Protein AF-A0A2L2Z8V3-F1 (afdb_monomer_lite)

InterPro domains:
  IPR001506 Peptidase M12A [PF01400] (1-67)
  IPR001506 Peptidase M12A [PR00480] (12-29)
  IPR001506 Peptidase M12A [PR00480] (50-65)
  IPR001506 Peptidase M12A [PS51864] (1-69)
  IPR024079 Metallopeptidase, catalytic domain superfamily [G3DSA:3.40.390.10] (1-69)

Radius of gyration: 12.25 Å; chains: 1; bounding box: 33×23×30 Å

Sequence (69 aa):
HELGHAIGLFHEQNRSDRDQYLTIYWQNIQSGMETQFAFLKPHLNLLLTSFVHVSIILYVNYAFSIDRT

Organism: Parasteatoda tepidariorum (NCBI:txid114398)

pLDDT: mean 94.7, std 5.61, range [60.66, 98.06]

Secondary structure (DSSP, 8-state):
-HHHHHTTPPPGGGSTTGGGT----GGGBPTT-GGGGPPPPTTT----S---TT-TTSPPTTTTBS---

Structure (mmCIF, N/CA/C/O backbone):
data_AF-A0A2L2Z8V3-F1
#
_entry.id   AF-A0A2L2Z8V3-F1
#
loop_
_atom_site.group_PDB
_atom_site.id
_atom_site.type_symbol
_atom_site.label_atom_id
_atom_site.label_alt_id
_atom_site.label_comp_id
_atom_site.label_asym_id
_atom_site.label_entity_id
_atom_site.label_seq_id
_atom_site.pdbx_PDB_ins_code
_atom_site.Cartn_x
_atom_site.Cartn_y
_atom_site.Cartn_z
_atom_site.occupancy
_atom_site.B_iso_or_equiv
_atom_site.auth_seq_id
_atom_site.auth_comp_id
_atom_site.auth_asym_id
_atom_site.auth_atom_id
_atom_site.pdbx_PDB_model_num
ATOM 1 N N . HIS A 1 1 ? 0.632 -15.432 -3.902 1.00 93.69 1 HIS A N 1
ATOM 2 C CA . HIS A 1 1 ? 0.834 -14.348 -2.928 1.00 93.69 1 HIS A CA 1
ATOM 3 C C . HIS A 1 1 ? 2.216 -14.466 -2.294 1.00 93.69 1 HIS A C 1
ATOM 5 O O . HIS A 1 1 ? 3.124 -13.802 -2.770 1.00 93.69 1 HIS A O 1
ATOM 11 N N . GLU A 1 2 ? 2.437 -15.422 -1.384 1.00 97.50 2 GLU A N 1
ATOM 12 C CA . GLU A 1 2 ? 3.717 -15.548 -0.654 1.00 97.50 2 GLU A CA 1
ATOM 13 C C . GLU A 1 2 ? 4.948 -15.810 -1.527 1.00 97.50 2 GLU A C 1
ATOM 15 O O . GLU A 1 2 ? 5.979 -15.172 -1.342 1.00 97.50 2 GLU A O 1
ATOM 20 N N . LEU A 1 3 ? 4.848 -16.684 -2.538 1.00 97.25 3 LEU A N 1
ATOM 21 C CA . LEU A 1 3 ? 5.950 -16.866 -3.491 1.00 97.25 3 LEU A CA 1
ATOM 22 C C . LEU A 1 3 ? 6.265 -15.564 -4.247 1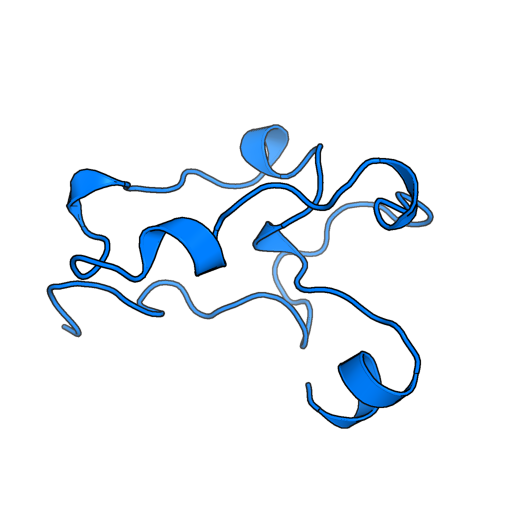.00 97.25 3 LEU A C 1
ATOM 24 O O . LEU A 1 3 ? 7.423 -15.294 -4.534 1.00 97.25 3 LEU A O 1
ATOM 28 N N . GLY A 1 4 ? 5.247 -14.744 -4.527 1.00 95.00 4 GLY A N 1
ATOM 29 C CA . GLY A 1 4 ? 5.416 -13.423 -5.130 1.00 95.00 4 GLY A CA 1
ATOM 30 C C . GLY A 1 4 ? 6.234 -12.496 -4.233 1.00 95.00 4 GLY A C 1
ATOM 31 O O . GLY A 1 4 ? 7.194 -11.892 -4.699 1.00 95.00 4 GLY A O 1
ATOM 32 N N . HIS A 1 5 ? 5.920 -12.449 -2.937 1.00 96.31 5 HIS A N 1
ATOM 33 C CA . HIS A 1 5 ? 6.730 -11.716 -1.962 1.00 96.31 5 HIS A CA 1
ATOM 34 C C . HIS A 1 5 ? 8.164 -12.247 -1.879 1.00 96.31 5 HIS A C 1
ATOM 36 O O . HIS A 1 5 ? 9.103 -11.454 -1.873 1.00 96.31 5 HIS A O 1
ATOM 42 N N . ALA A 1 6 ? 8.352 -13.571 -1.899 1.00 97.12 6 ALA A N 1
ATOM 43 C CA . ALA A 1 6 ? 9.679 -14.186 -1.859 1.00 97.12 6 A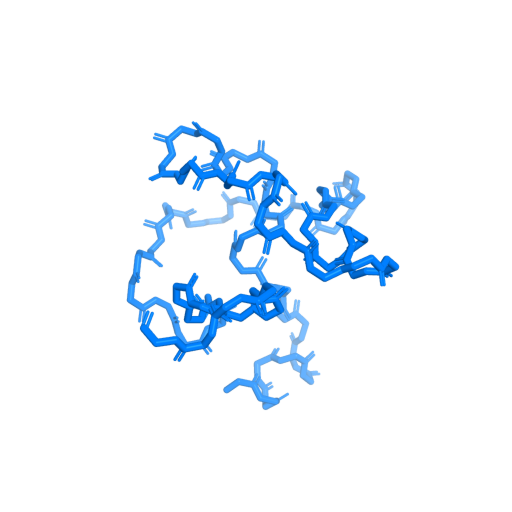LA A CA 1
ATOM 44 C C . ALA A 1 6 ? 10.565 -13.793 -3.057 1.00 97.12 6 ALA A C 1
ATOM 46 O O . ALA A 1 6 ? 11.781 -13.694 -2.907 1.00 97.12 6 ALA A O 1
ATOM 47 N N . ILE A 1 7 ? 9.969 -13.534 -4.227 1.00 94.50 7 ILE A N 1
ATOM 48 C CA . ILE A 1 7 ? 10.686 -13.070 -5.428 1.00 94.50 7 ILE A CA 1
ATOM 49 C C . ILE A 1 7 ? 10.717 -11.538 -5.574 1.00 94.50 7 ILE A C 1
ATOM 51 O O . ILE A 1 7 ? 11.184 -11.037 -6.594 1.00 94.50 7 ILE A O 1
ATOM 55 N N . GLY A 1 8 ? 10.247 -10.790 -4.570 1.00 92.12 8 GLY A N 1
ATOM 56 C CA . GLY A 1 8 ? 10.360 -9.329 -4.518 1.00 92.12 8 GLY A CA 1
ATOM 57 C C . GLY A 1 8 ? 9.148 -8.545 -5.026 1.00 92.12 8 GLY A C 1
ATOM 58 O O . GLY A 1 8 ? 9.267 -7.344 -5.261 1.00 92.12 8 GLY A O 1
ATOM 59 N N . LEU A 1 9 ? 7.983 -9.181 -5.190 1.00 93.62 9 LEU A N 1
ATOM 60 C CA . LEU A 1 9 ? 6.744 -8.454 -5.464 1.00 93.62 9 LEU A CA 1
ATOM 61 C C . LEU A 1 9 ? 6.200 -7.827 -4.181 1.00 93.62 9 LEU A C 1
ATOM 63 O O . LEU A 1 9 ? 6.065 -8.487 -3.149 1.00 93.62 9 LEU A O 1
ATOM 67 N N . PHE A 1 10 ? 5.821 -6.561 -4.279 1.00 95.38 10 PHE A N 1
ATOM 68 C CA . PHE A 1 10 ? 5.080 -5.858 -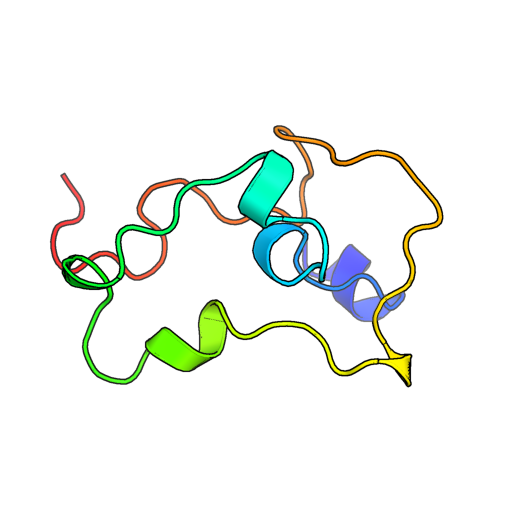3.243 1.00 95.38 10 PHE A CA 1
ATOM 69 C C . PHE A 1 10 ? 3.613 -5.756 -3.627 1.00 95.38 10 PHE A C 1
ATOM 71 O O . PHE A 1 10 ? 3.262 -5.799 -4.804 1.00 95.38 10 PHE A O 1
ATOM 78 N N . HIS A 1 11 ? 2.775 -5.614 -2.610 1.00 97.12 11 HIS A N 1
ATOM 79 C CA . HIS A 1 11 ? 1.341 -5.423 -2.740 1.00 97.12 11 HIS A CA 1
ATOM 80 C C . HIS A 1 11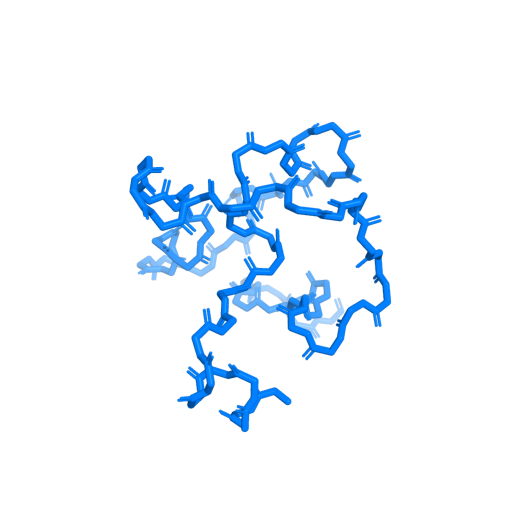 ? 0.954 -4.332 -3.748 1.00 97.12 11 HIS A C 1
ATOM 82 O O . HIS A 1 11 ? 1.459 -3.208 -3.703 1.00 97.12 11 HIS A O 1
ATOM 88 N N . GLU A 1 12 ? 0.016 -4.659 -4.640 1.00 96.69 12 GLU A N 1
ATOM 89 C CA . GLU A 1 12 ? -0.390 -3.771 -5.739 1.00 96.69 12 GLU A CA 1
ATOM 90 C C . GLU A 1 12 ? -1.044 -2.484 -5.196 1.00 96.69 12 GLU A C 1
ATOM 92 O O . GLU A 1 12 ? -0.789 -1.390 -5.700 1.00 96.69 12 GLU A O 1
ATOM 97 N N . GLN A 1 13 ? -1.801 -2.579 -4.092 1.00 97.69 13 GLN A N 1
ATOM 98 C CA . GLN A 1 13 ? -2.392 -1.421 -3.406 1.00 97.69 13 GLN A CA 1
ATOM 99 C C . GLN A 1 13 ? -1.371 -0.526 -2.685 1.00 97.69 13 GLN A C 1
ATOM 101 O O . GLN A 1 13 ? -1.755 0.457 -2.058 1.00 97.69 13 GLN A O 1
ATOM 106 N N . ASN A 1 14 ? -0.076 -0.840 -2.720 1.00 97.31 14 ASN A N 1
ATOM 107 C CA . ASN A 1 14 ? 0.963 0.016 -2.147 1.00 97.31 14 ASN A CA 1
ATOM 108 C C . ASN A 1 14 ? 1.738 0.784 -3.226 1.00 97.31 14 ASN A C 1
ATOM 110 O O . ASN A 1 14 ? 2.564 1.633 -2.891 1.00 97.31 14 ASN A O 1
ATOM 114 N N . ARG A 1 15 ? 1.457 0.555 -4.515 1.00 97.00 15 ARG A N 1
ATOM 115 C CA . ARG A 1 15 ? 2.061 1.323 -5.610 1.00 97.00 15 ARG A CA 1
ATOM 116 C C . ARG A 1 15 ? 1.775 2.819 -5.483 1.00 97.00 15 ARG A C 1
ATOM 118 O O . ARG A 1 15 ? 0.704 3.228 -5.034 1.00 97.00 15 ARG A O 1
ATOM 125 N N . SER A 1 16 ? 2.715 3.641 -5.941 1.00 96.81 16 SER A N 1
ATOM 126 C CA . SER A 1 16 ? 2.584 5.104 -5.931 1.00 96.81 16 SER A CA 1
ATOM 127 C C . SER A 1 16 ? 1.470 5.634 -6.837 1.00 96.81 16 SER A C 1
ATOM 129 O O . SER A 1 16 ? 1.023 6.758 -6.648 1.00 96.81 16 SER A O 1
ATOM 131 N N . ASP A 1 17 ? 1.061 4.863 -7.848 1.00 96.88 17 ASP A N 1
ATOM 132 C CA . ASP A 1 17 ? 0.019 5.217 -8.818 1.00 96.88 17 ASP A CA 1
ATOM 133 C C . ASP A 1 17 ? -1.356 4.632 -8.463 1.00 96.88 17 ASP A C 1
ATOM 135 O O . ASP A 1 17 ? -2.319 4.865 -9.192 1.00 96.88 17 ASP A O 1
ATOM 139 N N . ARG A 1 18 ? -1.488 3.907 -7.339 1.00 97.00 18 ARG A N 1
ATOM 140 C CA . ARG A 1 18 ? -2.727 3.188 -6.995 1.00 97.00 18 ARG A CA 1
ATOM 141 C C . ARG A 1 18 ? -3.962 4.094 -6.961 1.00 97.00 18 ARG A C 1
ATOM 143 O O . ARG A 1 18 ? -5.044 3.619 -7.267 1.00 97.00 18 ARG A O 1
ATOM 150 N N . ASP A 1 19 ? -3.819 5.364 -6.572 1.00 97.69 19 ASP A N 1
ATOM 151 C CA . ASP A 1 19 ? -4.954 6.271 -6.346 1.00 97.69 19 ASP A CA 1
ATOM 152 C C . ASP A 1 19 ? -5.607 6.699 -7.678 1.00 97.69 19 ASP A C 1
ATOM 154 O O . ASP A 1 19 ? -6.675 7.303 -7.691 1.00 97.69 19 ASP A O 1
ATOM 158 N N . GLN A 1 20 ? -4.997 6.345 -8.818 1.00 97.94 20 GLN A N 1
ATOM 159 C CA . GLN A 1 20 ? -5.615 6.441 -10.144 1.00 97.94 20 GLN A CA 1
ATOM 160 C C . GLN A 1 20 ? -6.588 5.283 -10.436 1.00 97.94 20 GLN A C 1
ATOM 162 O O . GLN A 1 20 ? -7.372 5.372 -11.380 1.00 97.94 20 GLN A O 1
ATOM 167 N N . TYR A 1 21 ? -6.526 4.200 -9.655 1.00 97.19 21 TYR A N 1
ATOM 168 C CA . TYR A 1 21 ? -7.240 2.941 -9.899 1.00 97.19 21 TYR A CA 1
ATOM 169 C C . TYR A 1 21 ? -8.115 2.512 -8.715 1.00 97.19 21 TYR A C 1
ATOM 171 O O . TYR A 1 21 ? -9.171 1.915 -8.908 1.00 97.19 21 TYR A O 1
ATOM 179 N N . LEU A 1 22 ? -7.693 2.816 -7.487 1.00 97.00 22 LEU A N 1
ATOM 180 C CA . LEU A 1 22 ? -8.341 2.406 -6.249 1.00 97.00 22 LEU A CA 1
ATOM 181 C C . LEU A 1 22 ? -8.773 3.612 -5.418 1.00 97.00 22 LEU A C 1
ATOM 183 O O . LEU A 1 22 ? -8.090 4.630 -5.355 1.00 97.00 22 LEU A O 1
ATOM 187 N N . THR A 1 23 ? -9.877 3.442 -4.694 1.00 97.38 23 THR A N 1
ATOM 188 C CA . THR A 1 23 ? -10.258 4.318 -3.582 1.00 97.38 23 THR A CA 1
ATOM 189 C C . THR A 1 23 ? -10.058 3.563 -2.275 1.00 97.38 23 THR A C 1
ATOM 191 O O . THR A 1 23 ? -10.641 2.498 -2.081 1.00 97.38 23 THR A O 1
ATOM 194 N N . ILE A 1 24 ? -9.249 4.116 -1.371 1.00 97.38 24 ILE A N 1
ATOM 195 C CA . ILE A 1 24 ? -9.061 3.569 -0.024 1.00 97.38 24 ILE A CA 1
ATOM 196 C C . ILE A 1 24 ? -10.012 4.289 0.937 1.00 97.38 24 ILE A C 1
ATOM 198 O O . ILE A 1 24 ? -9.885 5.492 1.169 1.00 97.38 24 ILE A O 1
ATOM 202 N N . TYR A 1 25 ? -10.965 3.553 1.511 1.00 97.19 25 TYR A N 1
ATOM 203 C CA . TYR A 1 25 ? -11.876 4.067 2.538 1.00 97.19 25 TYR A CA 1
ATOM 204 C C . TYR A 1 25 ? -11.190 4.053 3.908 1.00 97.19 25 TYR A C 1
ATOM 206 O O . TYR A 1 25 ? -11.401 3.144 4.708 1.00 97.19 25 TYR A O 1
ATOM 214 N N . TRP A 1 26 ? -10.346 5.054 4.176 1.00 97.38 26 TRP A N 1
ATOM 215 C CA . TRP A 1 26 ? -9.523 5.133 5.392 1.00 97.38 26 TRP A CA 1
ATOM 216 C C . TRP A 1 26 ? -10.318 5.010 6.696 1.00 97.38 26 TRP A C 1
ATOM 218 O O . TRP A 1 26 ? -9.857 4.371 7.635 1.00 97.38 26 TRP A O 1
ATOM 228 N N . GLN A 1 27 ? -11.535 5.555 6.738 1.00 97.31 27 GLN A N 1
ATOM 229 C CA . GLN A 1 27 ? -12.437 5.465 7.888 1.00 97.31 27 GLN A CA 1
ATOM 230 C C . GLN A 1 27 ? -12.898 4.035 8.210 1.00 97.31 27 GLN A C 1
ATOM 232 O O . GLN A 1 27 ? -13.370 3.785 9.314 1.00 97.31 27 GLN A O 1
ATOM 237 N N . ASN A 1 28 ? -12.766 3.112 7.254 1.00 97.31 28 ASN A N 1
ATOM 238 C CA . ASN A 1 28 ? -13.135 1.711 7.418 1.00 97.31 28 ASN A CA 1
ATOM 239 C C . ASN A 1 28 ? -11.933 0.829 7.782 1.00 97.31 28 ASN A C 1
ATOM 241 O O . ASN A 1 28 ? -12.112 -0.372 7.947 1.00 97.31 28 ASN A O 1
ATOM 245 N N . ILE A 1 29 ? -10.716 1.370 7.900 1.00 97.75 29 ILE A N 1
ATOM 246 C CA . ILE A 1 29 ? -9.529 0.578 8.245 1.00 97.75 29 ILE A CA 1
ATOM 247 C C . ILE A 1 29 ? -9.482 0.343 9.761 1.00 97.75 29 ILE A C 1
ATOM 249 O O . ILE A 1 29 ? -9.687 1.260 10.555 1.00 97.75 29 ILE A O 1
ATOM 253 N N . GLN A 1 30 ? -9.200 -0.897 10.171 1.00 97.88 30 GLN A N 1
ATOM 254 C CA . GLN A 1 30 ? -8.954 -1.259 11.568 1.00 97.88 30 GLN A CA 1
ATOM 255 C C . GLN A 1 30 ? -7.836 -0.392 12.155 1.00 97.88 30 GLN A C 1
ATOM 257 O O . GLN A 1 30 ? -6.765 -0.270 11.564 1.00 97.88 30 GLN A O 1
ATOM 262 N N . SER A 1 31 ? -8.070 0.160 13.347 1.00 97.75 31 SER A N 1
ATOM 263 C CA . SER A 1 31 ? -7.083 0.991 14.040 1.00 97.75 31 SER A CA 1
ATOM 264 C C . SER A 1 31 ? -5.727 0.281 14.154 1.00 97.75 31 SER A C 1
ATOM 266 O O . SER A 1 31 ? -5.655 -0.857 14.627 1.00 97.75 31 SER A O 1
ATOM 268 N N . GLY A 1 32 ? -4.660 0.944 13.702 1.00 97.75 32 GLY A N 1
ATOM 269 C CA . GLY A 1 32 ? -3.294 0.410 13.676 1.00 97.75 32 GLY A CA 1
ATOM 270 C C . GLY A 1 32 ? -2.909 -0.323 12.383 1.00 97.75 32 GLY A C 1
ATOM 271 O O . GLY A 1 32 ? -1.738 -0.669 12.206 1.00 97.75 32 GLY A O 1
ATOM 272 N N . MET A 1 33 ? -3.856 -0.552 11.465 1.00 98.06 33 MET A N 1
ATOM 273 C CA . MET A 1 33 ? -3.619 -1.228 10.180 1.00 98.06 33 MET A CA 1
ATOM 274 C C . MET A 1 33 ? -3.450 -0.261 9.002 1.00 98.06 33 MET A C 1
ATOM 276 O O . MET A 1 33 ? -3.258 -0.696 7.869 1.00 98.06 33 MET A O 1
ATOM 280 N N . GLU A 1 34 ? -3.451 1.051 9.240 1.00 97.81 34 GLU A N 1
ATOM 281 C CA . GLU A 1 34 ? -3.327 2.088 8.205 1.00 97.81 34 GLU A CA 1
ATOM 282 C C . GLU A 1 34 ? -2.024 1.933 7.405 1.00 97.81 34 GLU A C 1
ATOM 284 O O . GLU A 1 34 ? -1.980 2.156 6.195 1.00 97.81 34 GLU A O 1
ATOM 289 N N . THR A 1 35 ? -0.961 1.469 8.068 1.00 97.38 35 THR A N 1
ATOM 290 C CA . THR A 1 35 ? 0.351 1.225 7.449 1.00 97.38 35 THR A CA 1
ATOM 291 C C . THR A 1 35 ? 0.327 0.145 6.366 1.00 97.38 35 THR A C 1
ATOM 293 O O . THR A 1 35 ? 1.161 0.188 5.463 1.00 97.38 35 THR A O 1
ATOM 296 N N . GLN A 1 36 ? -0.651 -0.769 6.385 1.00 98.00 36 GLN A N 1
ATOM 297 C CA . GLN A 1 36 ? -0.826 -1.797 5.350 1.00 98.00 36 GLN A CA 1
ATOM 298 C C . GLN A 1 36 ? -1.187 -1.199 3.982 1.00 98.00 36 GLN A C 1
ATOM 300 O O . GLN A 1 36 ? -1.000 -1.845 2.954 1.00 98.00 36 GLN A O 1
ATOM 305 N N . PHE A 1 37 ? -1.651 0.052 3.961 1.00 98.06 37 PHE A N 1
ATOM 306 C CA . PHE A 1 37 ? -2.015 0.801 2.759 1.00 98.06 37 PHE A CA 1
ATOM 307 C C . PHE A 1 37 ? -1.067 1.982 2.507 1.00 98.06 37 PHE A C 1
ATOM 309 O O . PHE A 1 37 ? -1.357 2.853 1.688 1.00 98.06 37 PHE A O 1
ATOM 316 N N . ALA A 1 38 ? 0.080 2.058 3.188 1.00 97.25 38 ALA A N 1
ATOM 317 C CA . ALA A 1 38 ? 1.069 3.102 2.931 1.00 97.25 38 ALA A CA 1
ATOM 318 C C . ALA A 1 38 ? 1.698 2.936 1.539 1.00 97.25 38 ALA A C 1
ATOM 320 O O . ALA A 1 38 ? 1.879 1.819 1.060 1.00 97.25 38 ALA A O 1
ATOM 321 N N . PHE A 1 39 ? 2.058 4.032 0.875 1.00 97.50 39 PHE A N 1
ATOM 322 C CA . PHE A 1 39 ? 2.806 3.923 -0.376 1.00 97.50 39 PHE A CA 1
ATOM 323 C C . PHE A 1 39 ? 4.148 3.215 -0.161 1.00 97.50 39 PHE A C 1
ATOM 325 O O . PHE A 1 39 ? 4.801 3.379 0.875 1.00 97.50 39 PHE A O 1
ATOM 332 N N . LEU A 1 40 ? 4.589 2.470 -1.172 1.00 96.50 40 LEU A N 1
ATOM 333 C CA . LEU A 1 40 ? 5.940 1.935 -1.223 1.00 96.50 40 LEU A CA 1
ATOM 334 C C . LEU A 1 40 ? 6.957 3.071 -1.185 1.00 96.50 40 LEU A C 1
ATOM 336 O O . LEU A 1 40 ? 6.761 4.152 -1.744 1.00 96.50 40 LEU A O 1
ATOM 340 N N . LYS A 1 41 ? 8.098 2.799 -0.549 1.00 94.44 41 LYS A N 1
ATOM 341 C CA . LYS A 1 41 ? 9.238 3.714 -0.599 1.00 94.44 41 LYS A CA 1
ATOM 342 C C . LYS A 1 41 ? 9.688 3.874 -2.060 1.00 94.44 41 LYS A C 1
ATOM 344 O O . LYS A 1 41 ? 9.651 2.888 -2.795 1.00 94.44 41 LYS A O 1
ATOM 349 N N . PRO A 1 42 ? 10.201 5.048 -2.473 1.00 91.94 42 PRO A N 1
ATOM 350 C CA . PRO A 1 42 ? 10.558 5.301 -3.872 1.00 91.94 42 PRO A CA 1
ATOM 351 C C . PRO A 1 42 ? 11.471 4.241 -4.511 1.00 91.94 42 PRO A C 1
ATOM 353 O O . PRO A 1 42 ? 11.284 3.898 -5.668 1.00 91.94 42 PRO A O 1
ATOM 356 N N . HIS A 1 43 ? 12.411 3.668 -3.751 1.00 91.25 43 HIS A N 1
ATOM 357 C CA . HIS A 1 43 ? 13.332 2.633 -4.243 1.00 91.25 43 HIS A CA 1
ATOM 358 C C . HIS A 1 43 ? 12.708 1.234 -4.402 1.00 91.25 43 HIS A C 1
ATOM 360 O O . HIS A 1 43 ? 13.328 0.368 -5.008 1.00 91.25 43 HIS A O 1
ATOM 366 N N . LEU A 1 44 ? 11.514 0.998 -3.851 1.00 90.81 44 LEU A N 1
ATOM 367 C CA . LEU A 1 44 ? 10.751 -0.252 -3.999 1.00 90.81 44 LEU A CA 1
ATOM 368 C C . LEU A 1 44 ? 9.628 -0.119 -5.035 1.00 90.81 44 LEU A C 1
ATOM 370 O O . LEU A 1 44 ? 9.022 -1.111 -5.431 1.00 90.81 44 LEU A O 1
ATOM 374 N N . ASN A 1 45 ? 9.321 1.108 -5.451 1.00 88.69 45 ASN A N 1
ATOM 375 C CA . ASN A 1 45 ? 8.197 1.405 -6.318 1.00 88.69 45 ASN A CA 1
ATOM 376 C C . ASN A 1 45 ? 8.578 1.218 -7.795 1.00 88.69 45 ASN A C 1
ATOM 378 O O . ASN A 1 45 ? 9.039 2.146 -8.460 1.00 88.69 45 ASN A O 1
ATOM 382 N N . LEU A 1 46 ? 8.383 -0.001 -8.297 1.00 87.56 46 LEU A N 1
ATOM 383 C CA . LEU A 1 46 ? 8.691 -0.394 -9.670 1.00 87.56 46 LEU A CA 1
ATOM 384 C C . LEU A 1 46 ? 7.406 -0.487 -10.509 1.00 87.56 46 LEU A C 1
ATOM 386 O O . LEU A 1 46 ? 6.700 -1.490 -10.468 1.00 87.56 46 LEU A O 1
ATOM 390 N N . LEU A 1 47 ? 7.117 0.540 -11.312 1.00 89.00 47 LEU A N 1
ATOM 391 C CA . LEU A 1 47 ? 5.956 0.571 -12.217 1.00 89.00 47 LEU A CA 1
ATOM 392 C C . LEU A 1 47 ? 6.296 -0.050 -13.584 1.00 89.00 47 LEU A C 1
ATOM 394 O O . LEU A 1 47 ? 6.176 0.590 -14.625 1.00 89.00 47 LEU A O 1
ATOM 398 N N . LEU A 1 48 ? 6.777 -1.296 -13.579 1.00 88.00 48 LEU A N 1
ATOM 399 C CA . LEU A 1 48 ? 7.185 -2.006 -14.803 1.00 88.00 48 LEU A CA 1
ATOM 400 C C . LEU A 1 48 ? 5.992 -2.454 -15.658 1.00 88.00 48 LEU A C 1
ATOM 402 O O . LEU A 1 48 ? 6.148 -2.759 -16.838 1.00 88.00 48 LEU A O 1
ATOM 406 N N . THR A 1 49 ? 4.806 -2.505 -15.057 1.00 90.25 49 THR A N 1
ATOM 407 C CA . THR A 1 49 ? 3.555 -2.906 -15.697 1.00 90.25 49 THR A CA 1
ATOM 408 C C . THR A 1 49 ? 2.438 -1.933 -15.341 1.00 90.25 49 THR A C 1
ATOM 410 O O . THR A 1 49 ? 2.471 -1.263 -14.300 1.00 90.25 49 THR A O 1
ATOM 413 N N . SER A 1 50 ? 1.397 -1.908 -16.174 1.00 94.69 50 SER A N 1
ATOM 414 C CA . SER A 1 50 ? 0.112 -1.303 -15.818 1.00 94.69 50 SER A CA 1
ATOM 415 C C . SER A 1 50 ? -0.472 -1.946 -14.555 1.00 94.69 50 SER A C 1
ATOM 417 O O . SER A 1 50 ? -0.136 -3.084 -14.218 1.00 94.69 50 SER A O 1
ATOM 419 N N . PHE A 1 51 ? -1.348 -1.212 -13.871 1.00 95.38 51 PHE A N 1
ATOM 420 C CA . PHE A 1 51 ? -2.050 -1.689 -12.683 1.00 95.38 51 PHE A CA 1
ATOM 421 C C . PHE A 1 51 ? -3.019 -2.833 -13.026 1.00 95.38 51 PHE A C 1
ATOM 423 O O . PHE A 1 51 ? -3.759 -2.753 -14.011 1.00 95.38 51 PHE A O 1
ATOM 430 N N . VAL A 1 52 ? -3.051 -3.889 -12.204 1.00 94.38 52 VAL A N 1
ATOM 431 C CA . VAL A 1 52 ? -3.890 -5.079 -12.441 1.00 94.38 52 VAL A CA 1
ATOM 432 C C . VAL A 1 52 ? -4.848 -5.330 -11.269 1.00 94.38 52 VAL A C 1
ATOM 434 O O . VAL A 1 52 ? -4.451 -5.839 -10.226 1.00 94.38 52 VAL A O 1
ATOM 437 N N . HIS A 1 53 ? -6.144 -5.066 -11.472 1.00 93.25 53 HIS A N 1
ATOM 438 C CA . HIS A 1 53 ? -7.204 -5.230 -10.456 1.00 93.25 53 HIS A CA 1
ATOM 439 C C . HIS A 1 53 ? -7.440 -6.680 -9.997 1.00 93.25 53 HIS A C 1
ATOM 441 O O . HIS A 1 53 ? -8.052 -6.908 -8.962 1.00 93.25 53 HIS A O 1
ATOM 447 N N . VAL A 1 54 ? -6.975 -7.668 -10.765 1.00 92.69 54 VAL A N 1
ATOM 448 C CA . VAL A 1 54 ? -7.075 -9.103 -10.436 1.00 92.69 54 VAL A CA 1
ATOM 449 C C . VAL A 1 54 ? -5.721 -9.702 -10.039 1.00 92.69 54 VAL A C 1
ATOM 451 O O . VAL A 1 54 ? -5.535 -10.918 -10.084 1.00 92.69 54 VAL A O 1
ATOM 454 N N . SER A 1 55 ? -4.744 -8.854 -9.697 1.00 94.25 55 SER A N 1
ATOM 455 C CA . SER A 1 55 ? -3.415 -9.292 -9.272 1.00 94.25 55 SER A CA 1
ATOM 456 C C . SER A 1 55 ? -3.514 -10.214 -8.058 1.00 94.25 55 SER A C 1
ATOM 458 O O . SER A 1 55 ? -4.180 -9.898 -7.075 1.00 94.25 55 SER A O 1
ATOM 460 N N . ILE A 1 56 ? -2.770 -11.325 -8.072 1.00 95.31 56 ILE A N 1
ATOM 461 C CA . ILE A 1 56 ? -2.651 -12.227 -6.912 1.00 95.31 56 ILE A CA 1
ATOM 462 C C . ILE A 1 56 ? -1.976 -11.550 -5.703 1.00 95.31 56 ILE A C 1
ATOM 464 O O . ILE A 1 56 ? -1.934 -12.125 -4.616 1.00 95.31 56 ILE A O 1
ATOM 468 N N . ILE A 1 57 ? -1.403 -10.359 -5.901 1.00 96.25 57 ILE A N 1
ATOM 469 C CA . ILE A 1 57 ? -0.709 -9.539 -4.904 1.00 96.25 57 ILE A CA 1
ATOM 470 C C . ILE A 1 57 ? -1.551 -8.306 -4.514 1.00 96.25 57 ILE A C 1
ATOM 472 O O . ILE A 1 57 ? -1.137 -7.522 -3.669 1.00 96.25 57 ILE A O 1
ATOM 476 N N . LEU A 1 58 ? -2.754 -8.130 -5.068 1.00 97.44 58 LEU A N 1
ATOM 477 C CA . LEU A 1 58 ? -3.699 -7.126 -4.584 1.00 97.44 58 LEU A CA 1
ATOM 478 C C . LEU A 1 58 ? -4.498 -7.691 -3.400 1.00 97.44 58 LEU A C 1
ATOM 480 O O . LEU A 1 58 ? -4.972 -8.828 -3.446 1.00 97.44 58 LEU A O 1
ATOM 484 N N . TYR A 1 59 ? -4.655 -6.904 -2.336 1.00 97.25 59 TYR A N 1
ATOM 485 C CA . TYR A 1 59 ? -5.565 -7.261 -1.248 1.00 97.25 59 TYR A CA 1
ATOM 486 C C . TYR A 1 59 ? -7.028 -7.320 -1.696 1.00 97.25 59 TYR A C 1
ATOM 488 O O . TYR A 1 59 ? -7.477 -6.580 -2.565 1.00 97.25 59 TYR A O 1
ATOM 496 N N . VAL A 1 60 ? -7.792 -8.194 -1.043 1.00 94.94 60 VAL A N 1
ATOM 497 C CA . VAL A 1 60 ? -9.251 -8.254 -1.193 1.00 94.94 60 VAL A CA 1
ATOM 498 C C . VAL A 1 60 ? -9.915 -6.993 -0.620 1.00 94.94 60 VAL A C 1
ATOM 500 O O .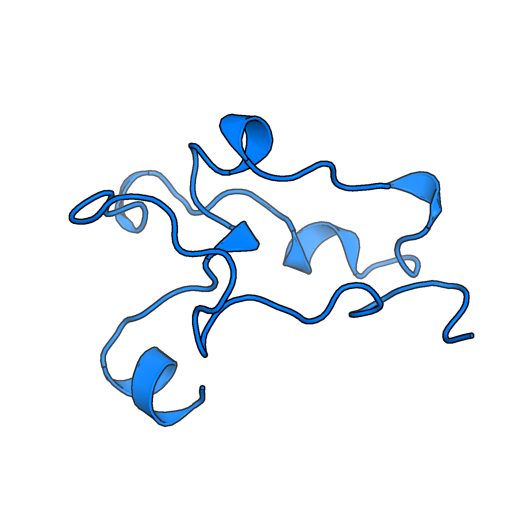 VAL A 1 60 ? -9.379 -6.379 0.301 1.00 94.94 60 VAL A O 1
ATOM 503 N N . ASN A 1 61 ? -11.113 -6.643 -1.104 1.00 93.50 61 ASN A N 1
ATOM 504 C CA . ASN A 1 61 ? -11.817 -5.391 -0.761 1.00 93.50 61 ASN A CA 1
ATOM 505 C C . ASN A 1 61 ? -11.980 -5.122 0.746 1.00 93.50 61 ASN A C 1
ATOM 507 O O . ASN A 1 61 ? -11.938 -3.972 1.166 1.00 93.50 61 ASN A O 1
ATOM 511 N N . TYR A 1 62 ? -12.159 -6.168 1.555 1.00 95.44 62 TYR A N 1
ATOM 512 C CA . TYR A 1 62 ? -12.398 -6.052 3.000 1.00 95.44 62 TYR A CA 1
ATOM 513 C C . TYR A 1 62 ? -11.160 -6.364 3.851 1.00 95.44 62 TYR A C 1
ATOM 515 O O . TYR A 1 62 ? -11.269 -6.558 5.066 1.00 95.44 62 TYR A O 1
ATOM 523 N N . ALA A 1 63 ? -9.972 -6.435 3.239 1.00 96.19 63 ALA A N 1
ATOM 524 C CA . ALA A 1 63 ? -8.730 -6.615 3.982 1.00 96.19 63 ALA A CA 1
ATOM 525 C C . ALA A 1 63 ? -8.583 -5.494 5.021 1.00 96.19 63 ALA A C 1
ATOM 527 O O . ALA A 1 63 ? -8.671 -4.316 4.691 1.00 96.19 63 ALA A O 1
ATOM 528 N N . PHE A 1 64 ? -8.383 -5.872 6.286 1.00 97.12 64 PHE A N 1
ATOM 529 C CA . PHE A 1 64 ? -8.275 -4.947 7.422 1.00 97.12 64 PHE A CA 1
ATOM 530 C C . PHE A 1 64 ? -9.478 -4.013 7.629 1.00 97.12 64 PHE A C 1
ATOM 532 O O . PHE A 1 64 ? -9.342 -3.010 8.323 1.00 97.12 64 PHE A O 1
ATOM 539 N N . SER A 1 65 ? -10.656 -4.343 7.094 1.00 97.25 65 SER A N 1
ATOM 540 C CA . SER A 1 65 ? -11.867 -3.553 7.330 1.00 97.25 65 SER A CA 1
ATOM 541 C C . SER A 1 65 ? -12.378 -3.719 8.768 1.00 97.25 65 SER A C 1
ATOM 543 O O . SER A 1 65 ? -12.306 -4.820 9.330 1.00 97.25 65 SER A O 1
ATOM 545 N N . ILE A 1 66 ? -12.892 -2.644 9.373 1.00 97.00 66 ILE A N 1
ATOM 546 C CA . ILE A 1 66 ? -13.590 -2.664 10.673 1.00 97.00 66 ILE A CA 1
ATOM 547 C C . ILE A 1 66 ? -14.869 -3.505 10.619 1.00 97.00 66 ILE A C 1
ATOM 549 O O . ILE A 1 66 ? -15.248 -4.096 11.627 1.00 97.00 66 ILE A O 1
ATOM 553 N N . ASP A 1 67 ? -15.484 -3.597 9.439 1.00 91.88 67 ASP A N 1
ATOM 554 C CA . ASP A 1 67 ? -16.634 -4.449 9.152 1.00 91.88 67 ASP A CA 1
ATOM 555 C C . ASP A 1 67 ? -16.275 -5.437 8.036 1.00 91.88 67 ASP A C 1
ATOM 557 O O . ASP A 1 67 ? -15.762 -5.053 6.984 1.00 91.88 67 ASP A O 1
ATOM 561 N N . ARG A 1 68 ? -16.487 -6.727 8.297 1.00 72.75 68 ARG A N 1
ATOM 562 C CA . ARG A 1 68 ? -16.097 -7.833 7.406 1.00 72.75 68 ARG A CA 1
ATOM 563 C C . ARG A 1 68 ? -17.271 -8.376 6.587 1.00 72.75 68 ARG A C 1
ATOM 565 O O . ARG A 1 68 ? -17.112 -9.439 5.985 1.00 72.75 68 ARG A O 1
ATOM 572 N N . THR A 1 69 ? -18.423 -7.707 6.636 1.00 60.66 69 THR A N 1
ATOM 573 C CA . THR A 1 69 ? -19.660 -8.127 5.965 1.00 60.66 69 THR A CA 1
ATOM 574 C C . THR A 1 69 ? -19.928 -7.391 4.658 1.00 60.66 69 THR A C 1
ATOM 576 O O . THR A 1 69 ? -19.496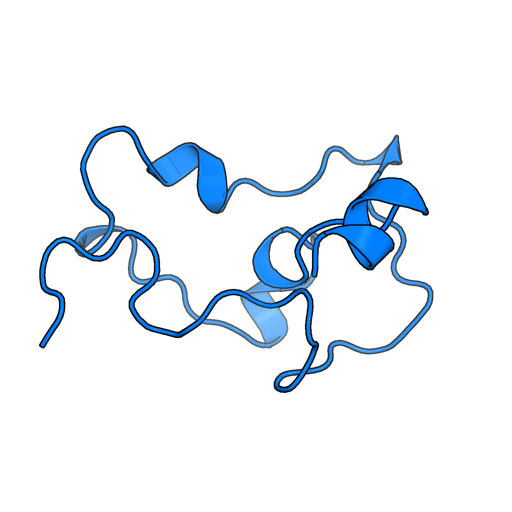 -6.226 4.500 1.00 60.66 69 THR A O 1
#

Foldseek 3Di:
DVVCVVVLDAALLQAPCCVVPDDDPQVFAAPPCVVVNHHDDPVSRDPVDDRDPPDPRYDDPCVRGPDPD